Protein AF-A0A920BD88-F1 (afdb_monomer_lite)

Sequence (148 aa):
MAVIWGLIVILSTGLMGIGRAVSASHWLTDSLGMILPTWAVLHLLFFHLLKVPLQLECFMKKLRGPLPRFWELKFCGLCLPILLGSMFIILGFRSLRFQETPWLLSLTLIGVLMVSFFWPRMKSFYLQVFQQIQGHPVQDEGETKADG

Foldseek 3Di:
DVVVVVVVVVVVLVVVLVVCVVVVNDPNVVSVVVPVVVVVVVVCCDCPQVVVVLLVVCVVVPQPDDDPPCLVVVLVVLVVLLVVLVVLLVQLVVCVVVVPDPVSVVSNVVSCVSNVVSVVVSVVSSVVRVCSSVVDDPDPPDDDDDDD

Radius of gyration: 21.7 Å; chains: 1; bounding box: 64×40×50 Å

Secondary structure (DSSP, 8-state):
-HHHHHHHHHHHHHHHHHHHHHTTSS-HHHHHHTHHHHHHHHHIIIIIIS-HHHHHHHHHTT-SSPPPTTHHHHHHHHHHHHHHHHHHHHHHHHHHHH-S-GGGHHHHHHHHHHHHHHHHHHHHHHHHHHHHHHT-------------

pLDDT: mean 71.96, std 12.1, range [39.56, 88.06]

Structure (mmCIF, N/CA/C/O backbone):
data_AF-A0A920BD88-F1
#
_entry.id   AF-A0A920BD88-F1
#
loop_
_atom_site.group_PDB
_atom_site.id
_atom_site.type_symbol
_atom_site.label_atom_id
_atom_site.label_alt_id
_atom_site.label_comp_id
_atom_site.label_asym_id
_atom_site.label_entity_id
_atom_site.label_seq_id
_atom_site.pdbx_PDB_ins_code
_atom_si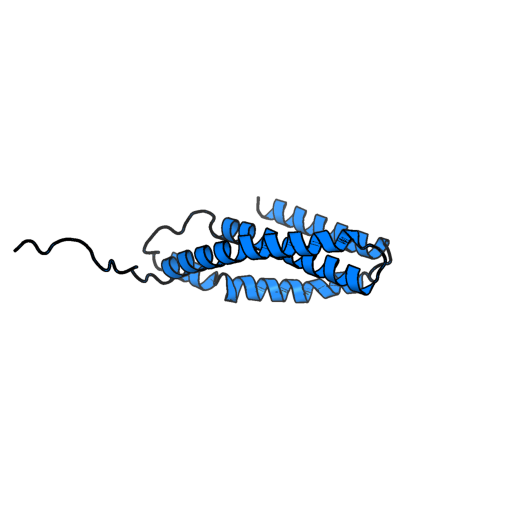te.Cartn_x
_atom_site.Cartn_y
_atom_site.Cartn_z
_atom_site.occupancy
_atom_site.B_iso_or_equiv
_atom_site.auth_seq_id
_atom_site.auth_comp_id
_atom_site.auth_asym_id
_atom_site.auth_atom_id
_atom_site.pdbx_PDB_model_num
ATOM 1 N N . MET A 1 1 ? 6.491 13.354 17.411 1.00 59.69 1 MET A N 1
ATOM 2 C CA . MET A 1 1 ? 6.504 11.984 16.845 1.00 59.69 1 MET A CA 1
ATOM 3 C C . MET A 1 1 ? 6.046 11.937 15.391 1.00 59.69 1 MET A C 1
ATOM 5 O O . MET A 1 1 ? 6.844 11.519 14.568 1.00 59.69 1 MET A O 1
ATOM 9 N N . ALA A 1 2 ? 4.843 12.408 15.037 1.00 68.62 2 ALA A N 1
ATOM 10 C CA . ALA A 1 2 ? 4.362 12.371 13.644 1.00 68.62 2 ALA A CA 1
ATOM 11 C C . ALA A 1 2 ? 5.279 13.104 12.640 1.00 68.62 2 ALA A C 1
ATOM 13 O O . ALA A 1 2 ? 5.547 12.586 11.565 1.00 68.62 2 ALA A O 1
ATOM 14 N N . VAL A 1 3 ? 5.832 14.260 13.026 1.00 78.44 3 VAL A N 1
ATOM 15 C CA . VAL A 1 3 ? 6.757 15.046 12.183 1.00 78.44 3 VAL A CA 1
ATOM 16 C C . VAL A 1 3 ? 8.050 14.285 11.865 1.00 78.44 3 VAL A C 1
ATOM 18 O O . VAL A 1 3 ? 8.525 14.321 10.737 1.00 78.44 3 VAL A O 1
ATOM 21 N N . ILE A 1 4 ? 8.591 13.549 12.842 1.00 84.31 4 ILE A N 1
ATOM 22 C CA . ILE A 1 4 ? 9.819 12.754 12.674 1.00 84.31 4 ILE A CA 1
ATOM 23 C C . ILE A 1 4 ? 9.562 11.602 11.697 1.00 84.31 4 ILE A C 1
ATOM 25 O O . ILE A 1 4 ? 10.337 11.394 10.770 1.00 84.31 4 ILE A O 1
ATOM 29 N N . TRP A 1 5 ? 8.437 10.901 11.855 1.00 75.06 5 TRP A N 1
ATOM 30 C CA . TRP A 1 5 ? 8.023 9.858 10.914 1.00 75.06 5 TRP A CA 1
ATOM 31 C C . TRP A 1 5 ? 7.764 10.409 9.510 1.00 75.06 5 TRP A C 1
ATOM 33 O O . TRP A 1 5 ? 8.193 9.800 8.534 1.00 75.06 5 TRP A O 1
ATOM 43 N N . GLY A 1 6 ? 7.143 11.587 9.401 1.00 78.19 6 GLY A N 1
ATOM 44 C CA . GLY A 1 6 ? 6.957 12.277 8.125 1.00 78.19 6 GLY A CA 1
ATOM 45 C C . GLY A 1 6 ? 8.284 12.587 7.431 1.00 78.19 6 GLY A C 1
ATOM 46 O O . GLY A 1 6 ? 8.443 12.286 6.251 1.00 78.19 6 GLY A O 1
ATOM 47 N N . LEU A 1 7 ? 9.268 13.102 8.174 1.00 83.88 7 LEU A N 1
ATOM 48 C CA . LEU A 1 7 ? 10.610 13.366 7.648 1.00 83.88 7 LEU A CA 1
ATOM 49 C C . LEU A 1 7 ? 11.300 12.095 7.145 1.00 83.88 7 LEU A C 1
ATOM 51 O O . LEU A 1 7 ? 11.856 12.106 6.050 1.00 83.88 7 LEU A O 1
ATOM 55 N N . ILE A 1 8 ? 11.224 10.994 7.897 1.00 85.19 8 ILE A N 1
ATOM 56 C CA . ILE A 1 8 ? 11.801 9.701 7.494 1.00 85.19 8 ILE A CA 1
ATOM 57 C C . ILE A 1 8 ? 11.164 9.195 6.191 1.00 85.19 8 ILE A C 1
ATOM 59 O O . ILE A 1 8 ? 11.869 8.723 5.296 1.00 85.19 8 ILE A O 1
ATOM 63 N N . VAL A 1 9 ? 9.841 9.311 6.052 1.00 82.94 9 VAL A N 1
ATOM 64 C CA . VAL A 1 9 ? 9.122 8.882 4.841 1.00 82.94 9 VAL A CA 1
ATOM 65 C C . VAL A 1 9 ? 9.510 9.735 3.632 1.00 82.94 9 VAL A C 1
ATOM 67 O O . VAL A 1 9 ? 9.761 9.190 2.558 1.00 82.94 9 VAL A O 1
ATOM 70 N N . ILE A 1 10 ? 9.628 11.056 3.796 1.00 84.81 10 ILE A N 1
ATOM 71 C CA . ILE A 1 10 ? 10.057 11.957 2.715 1.00 84.81 10 ILE A CA 1
ATOM 72 C C . ILE A 1 10 ? 11.488 11.624 2.273 1.00 84.81 10 ILE A C 1
ATOM 74 O O . ILE A 1 10 ? 11.739 11.467 1.079 1.00 84.81 10 ILE A O 1
ATOM 78 N N . LEU A 1 11 ? 12.411 11.457 3.227 1.00 86.62 11 LEU A N 1
ATOM 79 C CA . LEU A 1 11 ? 13.811 11.113 2.953 1.00 86.62 11 LEU A CA 1
ATOM 80 C C . LEU A 1 11 ? 13.948 9.766 2.239 1.00 86.62 11 LEU A C 1
ATOM 82 O O . LEU A 1 11 ? 14.630 9.677 1.220 1.00 86.62 11 LEU A O 1
ATOM 86 N N . SER A 1 12 ? 13.281 8.726 2.741 1.00 81.25 12 SER A N 1
ATOM 87 C CA . SER A 1 12 ? 13.326 7.388 2.135 1.00 81.25 12 SER A CA 1
ATOM 88 C C . SER A 1 12 ? 12.724 7.365 0.727 1.00 81.25 12 SER A C 1
ATOM 90 O O . SER A 1 12 ? 13.322 6.791 -0.183 1.00 81.25 12 SER A O 1
ATOM 92 N N . THR A 1 13 ? 11.599 8.052 0.513 1.00 82.25 13 THR A N 1
ATOM 93 C CA . THR A 1 13 ? 10.961 8.160 -0.810 1.00 82.25 13 THR A CA 1
ATOM 94 C C . THR A 1 13 ? 11.848 8.928 -1.791 1.00 82.25 13 THR A C 1
ATOM 96 O O . THR A 1 13 ? 12.034 8.492 -2.928 1.00 82.25 13 THR A O 1
ATOM 99 N N . GLY A 1 14 ? 12.452 10.036 -1.346 1.00 82.12 14 GLY A N 1
ATOM 100 C CA . GLY A 1 14 ? 13.391 10.820 -2.148 1.00 82.12 14 GLY A CA 1
ATOM 101 C C . GLY A 1 14 ? 14.619 10.009 -2.562 1.00 82.12 14 GLY A C 1
ATOM 102 O O . GLY A 1 14 ? 14.952 9.965 -3.743 1.00 82.12 14 GLY A O 1
ATOM 103 N N . LEU A 1 15 ? 15.244 9.294 -1.620 1.00 84.62 15 LEU A N 1
ATOM 104 C CA . LEU A 1 15 ? 16.385 8.415 -1.899 1.00 84.62 15 LEU A CA 1
ATOM 105 C C . LEU A 1 15 ? 16.032 7.304 -2.896 1.00 84.62 15 LEU A C 1
ATOM 107 O O . LEU A 1 15 ? 16.822 7.012 -3.791 1.00 84.62 15 LEU A O 1
ATOM 111 N N . MET A 1 16 ? 14.841 6.713 -2.785 1.00 81.62 16 MET A N 1
ATOM 112 C CA . MET A 1 16 ? 14.380 5.667 -3.701 1.00 81.62 16 MET A CA 1
ATOM 113 C C . MET A 1 16 ? 14.125 6.206 -5.120 1.00 81.62 16 MET A C 1
ATOM 115 O O . MET A 1 16 ? 14.501 5.555 -6.097 1.00 81.62 16 MET A O 1
ATOM 119 N N . GLY A 1 17 ? 13.554 7.410 -5.243 1.00 77.50 17 GLY A N 1
ATOM 120 C CA . GLY A 1 17 ? 13.386 8.106 -6.525 1.00 77.50 17 GLY A CA 1
ATOM 121 C C . GLY A 1 17 ? 14.722 8.488 -7.171 1.00 77.50 17 GLY A C 1
ATOM 122 O O . GLY A 1 17 ? 14.928 8.242 -8.359 1.00 77.50 17 GLY A O 1
ATOM 123 N N . ILE A 1 18 ? 15.669 9.003 -6.381 1.00 81.62 18 ILE A N 1
ATOM 124 C CA . ILE A 1 18 ? 17.032 9.306 -6.844 1.00 81.62 18 ILE A CA 1
ATOM 125 C C . ILE A 1 18 ? 17.738 8.024 -7.294 1.00 81.62 18 ILE A C 1
ATOM 127 O O . ILE A 1 18 ? 18.312 8.001 -8.378 1.00 81.62 18 ILE A O 1
ATOM 131 N N . GLY A 1 19 ? 17.650 6.938 -6.521 1.00 79.12 19 GLY A N 1
ATOM 132 C CA . GLY A 1 19 ? 18.234 5.647 -6.892 1.00 79.12 19 GLY A CA 1
ATOM 133 C C . GLY A 1 19 ? 17.708 5.138 -8.236 1.00 79.12 19 GLY A C 1
ATOM 134 O O . GLY A 1 19 ? 18.487 4.714 -9.085 1.00 79.12 19 GLY A O 1
ATOM 135 N N . ARG A 1 20 ? 16.399 5.268 -8.479 1.00 75.31 20 ARG A N 1
ATOM 136 C CA . ARG A 1 20 ? 15.756 4.916 -9.758 1.00 75.31 20 ARG A CA 1
ATOM 137 C C . ARG A 1 20 ? 16.245 5.767 -10.937 1.00 75.31 20 ARG A C 1
ATOM 139 O O . ARG A 1 20 ? 16.425 5.218 -12.025 1.00 75.31 20 ARG A O 1
ATOM 146 N N . ALA A 1 21 ? 16.486 7.059 -10.717 1.00 79.25 21 ALA A N 1
ATOM 147 C CA . ALA A 1 21 ? 17.029 7.966 -11.728 1.00 79.25 21 ALA A CA 1
ATOM 148 C C . ALA A 1 21 ? 18.516 7.692 -12.024 1.00 79.25 21 ALA A C 1
ATOM 150 O O . ALA A 1 21 ? 18.920 7.651 -13.183 1.00 79.25 21 ALA A O 1
ATOM 151 N N . VAL A 1 22 ? 19.323 7.434 -10.988 1.00 80.06 22 VAL A N 1
ATOM 152 C CA . VAL A 1 22 ? 20.759 7.121 -11.112 1.00 80.06 22 VAL A CA 1
ATOM 153 C C . VAL A 1 22 ? 20.988 5.784 -11.817 1.00 80.06 22 VAL A C 1
ATOM 155 O O . VAL A 1 22 ? 21.919 5.662 -12.606 1.00 80.06 22 VAL A O 1
ATOM 158 N N . SER A 1 23 ? 20.114 4.793 -11.618 1.00 78.00 23 SER A N 1
ATOM 159 C CA . SER A 1 23 ? 20.162 3.520 -12.355 1.00 78.00 23 SER A CA 1
ATOM 160 C C . SER A 1 23 ? 19.747 3.634 -13.834 1.00 78.00 23 SER A C 1
ATOM 162 O O . SER A 1 23 ? 19.509 2.603 -14.463 1.00 78.00 23 SER A O 1
ATOM 164 N N . ALA A 1 24 ? 19.586 4.855 -14.371 1.00 69.62 24 ALA A N 1
ATOM 165 C CA . ALA A 1 24 ? 19.138 5.170 -15.737 1.00 69.62 24 ALA A CA 1
ATOM 166 C C . ALA A 1 24 ? 17.847 4.450 -16.167 1.00 69.62 24 ALA A C 1
ATOM 168 O O . ALA A 1 24 ? 17.527 4.353 -17.348 1.00 69.62 24 ALA A O 1
ATOM 169 N N . SER A 1 25 ? 17.103 3.913 -15.199 1.00 67.00 25 SER A N 1
ATOM 170 C CA . SER A 1 25 ? 15.967 3.046 -15.467 1.00 67.00 25 SER A CA 1
ATOM 171 C C . SER A 1 25 ? 14.720 3.869 -15.751 1.00 67.00 25 SER A C 1
ATOM 173 O O . SER A 1 25 ? 13.880 3.422 -16.523 1.00 67.00 25 SER A O 1
ATOM 175 N N . HIS A 1 26 ? 14.567 5.024 -15.097 1.00 70.44 26 HIS A N 1
ATOM 176 C CA . HIS A 1 26 ? 13.419 5.932 -15.207 1.00 70.44 26 HIS A CA 1
ATOM 177 C C . HIS A 1 26 ? 13.909 7.382 -15.163 1.00 70.44 26 HIS A C 1
ATOM 179 O O . HIS A 1 26 ? 14.926 7.679 -14.533 1.00 70.44 26 HIS A O 1
ATOM 185 N N . TRP A 1 27 ? 13.176 8.295 -15.797 1.00 79.06 27 TRP A N 1
ATOM 186 C CA . TRP A 1 27 ? 13.496 9.718 -15.736 1.00 79.06 27 TRP A CA 1
ATOM 187 C C . TRP A 1 27 ? 13.060 10.280 -14.379 1.00 79.06 27 TRP A C 1
ATOM 189 O O . TRP A 1 27 ? 12.119 9.787 -13.753 1.00 79.06 27 TRP A O 1
ATOM 199 N N . LEU A 1 28 ? 13.713 11.347 -13.910 1.00 72.94 28 LEU A N 1
ATOM 200 C CA . LEU A 1 28 ? 13.314 12.017 -12.662 1.00 72.94 28 LEU A CA 1
ATOM 201 C C . LEU A 1 28 ? 11.835 12.453 -12.711 1.00 72.94 28 LEU A C 1
ATOM 203 O O . LEU A 1 28 ? 11.114 12.382 -11.715 1.00 72.94 28 LEU A O 1
ATOM 207 N N . THR A 1 29 ? 11.375 12.839 -13.902 1.00 78.50 29 THR A N 1
ATOM 208 C CA . THR A 1 29 ? 9.988 13.205 -14.200 1.00 78.50 29 THR A CA 1
ATOM 209 C C . THR A 1 29 ? 9.004 12.061 -13.987 1.00 78.50 29 THR A C 1
ATOM 211 O O . THR A 1 29 ? 7.889 12.330 -13.556 1.00 78.50 29 THR A O 1
ATOM 214 N N . ASP A 1 30 ? 9.398 10.801 -14.197 1.00 73.75 30 ASP A N 1
ATOM 215 C CA . ASP A 1 30 ? 8.529 9.646 -13.930 1.00 73.75 30 ASP A CA 1
ATOM 216 C C . ASP A 1 30 ? 8.287 9.487 -12.426 1.00 73.75 30 ASP A C 1
ATOM 218 O O . ASP A 1 30 ? 7.184 9.170 -11.989 1.00 73.75 30 ASP A O 1
ATOM 222 N N . SER A 1 31 ? 9.306 9.771 -11.611 1.00 74.94 31 SER A N 1
ATOM 223 C CA . SER A 1 31 ? 9.200 9.696 -10.148 1.00 74.94 31 SER A CA 1
ATOM 224 C C . SER A 1 31 ? 8.355 10.841 -9.579 1.00 74.94 31 SER A C 1
ATOM 226 O O . SER A 1 31 ? 7.521 10.615 -8.705 1.00 74.94 31 SER A O 1
ATOM 228 N N . LEU A 1 32 ? 8.510 12.057 -10.114 1.00 78.06 32 LEU A N 1
ATOM 229 C CA . LEU A 1 32 ? 7.640 13.201 -9.802 1.00 78.06 32 LEU A CA 1
ATOM 230 C C . LEU A 1 32 ? 6.200 12.982 -10.285 1.00 78.06 32 LEU A C 1
ATOM 232 O O . LEU A 1 32 ? 5.251 13.308 -9.573 1.00 78.06 32 LEU A O 1
ATOM 236 N N . GLY A 1 33 ? 6.031 12.379 -11.461 1.00 79.00 33 GLY A N 1
ATOM 237 C CA . GLY A 1 33 ? 4.730 12.058 -12.042 1.00 79.00 33 GLY A CA 1
ATOM 238 C C . GLY A 1 33 ? 3.902 11.109 -11.177 1.00 79.00 33 GLY A C 1
ATOM 239 O O . GLY A 1 33 ? 2.679 11.194 -11.188 1.00 79.00 33 GLY A O 1
ATOM 240 N N . MET A 1 34 ? 4.546 10.270 -10.358 1.00 78.88 34 MET A N 1
ATOM 241 C CA . MET A 1 34 ? 3.875 9.350 -9.433 1.00 78.88 34 MET A CA 1
ATOM 242 C C . MET A 1 34 ? 3.308 10.023 -8.173 1.00 78.88 34 MET A C 1
ATOM 244 O O . MET A 1 34 ? 2.520 9.393 -7.464 1.00 78.88 34 MET A O 1
ATOM 248 N N . ILE A 1 35 ? 3.618 11.298 -7.908 1.00 80.25 35 ILE A N 1
ATOM 249 C CA . ILE A 1 35 ? 3.083 12.032 -6.748 1.00 80.25 35 ILE A CA 1
ATOM 250 C C . ILE A 1 35 ? 1.562 12.188 -6.853 1.00 80.25 35 ILE A C 1
ATOM 252 O O . ILE A 1 35 ? 0.849 11.871 -5.902 1.00 80.25 35 ILE A O 1
ATOM 256 N N . LEU A 1 36 ? 1.051 12.625 -8.009 1.00 76.00 36 LEU A N 1
ATOM 257 C CA . LEU A 1 36 ? -0.386 12.832 -8.229 1.00 76.00 36 LEU A CA 1
ATOM 258 C C . LEU A 1 36 ? -1.204 11.525 -8.147 1.00 76.00 36 LEU A C 1
ATOM 260 O O . LEU A 1 36 ? -2.189 11.505 -7.408 1.00 76.00 36 LEU A O 1
ATOM 264 N N . PRO A 1 37 ? -0.811 10.418 -8.809 1.00 75.19 37 PRO A N 1
ATOM 265 C CA . PRO A 1 37 ? -1.447 9.115 -8.631 1.00 75.19 37 PRO A CA 1
ATOM 266 C C . PRO A 1 37 ? -1.415 8.642 -7.179 1.00 75.19 37 PRO A C 1
ATOM 268 O O . PRO A 1 37 ? -2.426 8.173 -6.664 1.00 75.19 37 PRO A O 1
ATOM 271 N N . THR A 1 38 ? -0.277 8.797 -6.495 1.00 78.56 38 THR A N 1
ATOM 272 C CA . THR A 1 38 ? -0.142 8.393 -5.089 1.00 78.56 38 THR A CA 1
ATOM 273 C C . THR A 1 38 ? -1.081 9.199 -4.200 1.00 78.56 38 THR A C 1
ATOM 275 O O . THR A 1 38 ? -1.768 8.629 -3.356 1.00 78.56 38 THR A O 1
ATOM 278 N N . TRP A 1 39 ? -1.172 10.511 -4.424 1.00 80.75 39 TRP A N 1
ATOM 279 C CA . TRP A 1 39 ? -2.105 11.389 -3.726 1.00 80.75 39 TRP A CA 1
ATOM 280 C C . TRP A 1 39 ? -3.567 11.014 -3.998 1.00 80.75 39 TRP A C 1
ATOM 282 O O . TRP A 1 39 ? -4.354 10.921 -3.058 1.00 80.75 39 TRP A O 1
ATOM 292 N N . ALA A 1 40 ? -3.925 10.712 -5.250 1.00 76.69 40 ALA A N 1
ATOM 293 C CA . ALA A 1 40 ? -5.265 10.259 -5.619 1.00 76.69 40 ALA A CA 1
ATOM 294 C C . ALA A 1 40 ? -5.637 8.929 -4.940 1.00 76.69 40 ALA A C 1
ATOM 296 O O . ALA A 1 40 ? -6.738 8.790 -4.404 1.00 76.69 40 ALA A O 1
ATOM 297 N N . VAL A 1 41 ? -4.705 7.970 -4.892 1.00 76.69 41 VAL A N 1
ATOM 298 C CA . VAL A 1 41 ? -4.877 6.706 -4.160 1.00 76.69 41 VAL A CA 1
ATOM 299 C C . VAL A 1 41 ? -5.037 6.966 -2.666 1.00 76.69 41 VAL A C 1
ATOM 301 O O . VAL A 1 41 ? -5.929 6.387 -2.050 1.00 76.69 41 VAL A O 1
ATOM 304 N N . LEU A 1 42 ? -4.236 7.863 -2.084 1.00 77.19 42 LEU A N 1
ATOM 305 C CA . LEU A 1 42 ? -4.371 8.249 -0.681 1.00 77.19 42 LEU A CA 1
ATOM 306 C C . LEU A 1 42 ? -5.755 8.842 -0.401 1.00 77.19 42 LEU A C 1
ATOM 308 O O . LEU A 1 42 ? -6.381 8.482 0.591 1.00 77.19 42 LEU A O 1
ATOM 312 N N . HIS A 1 43 ? -6.253 9.705 -1.289 1.00 77.50 43 HIS A N 1
ATOM 313 C CA . HIS A 1 43 ? -7.587 10.291 -1.185 1.00 77.50 43 HIS A CA 1
ATOM 314 C C . HIS A 1 43 ? -8.683 9.231 -1.234 1.00 77.50 43 HIS A C 1
ATOM 316 O O . HIS A 1 43 ? -9.585 9.235 -0.396 1.00 77.50 43 HIS A O 1
ATOM 322 N N . LEU A 1 44 ? -8.593 8.296 -2.179 1.00 75.38 44 LEU A N 1
ATOM 323 C CA . LEU A 1 44 ? -9.531 7.184 -2.288 1.00 75.38 44 LEU A CA 1
ATOM 324 C C . LEU A 1 44 ? -9.487 6.323 -1.018 1.00 75.38 44 LEU A C 1
ATOM 326 O O . LEU A 1 44 ? -10.523 5.951 -0.466 1.00 75.38 44 LEU A O 1
ATOM 330 N N . LEU A 1 45 ? -8.292 6.075 -0.489 1.00 73.31 45 LEU A N 1
ATOM 331 C CA . LEU A 1 45 ? -8.107 5.289 0.721 1.00 73.31 45 LEU A CA 1
ATOM 332 C C . LEU A 1 45 ? -8.680 5.995 1.956 1.00 73.31 45 LEU A C 1
ATOM 334 O O . LEU A 1 45 ? -9.408 5.386 2.733 1.00 73.31 45 LEU A O 1
ATOM 338 N N . PHE A 1 46 ? -8.432 7.293 2.098 1.00 73.81 46 PHE A N 1
ATOM 339 C CA . PHE A 1 46 ? -8.860 8.086 3.246 1.00 73.81 46 PHE A CA 1
ATOM 340 C C . PHE A 1 46 ? -10.375 8.340 3.261 1.00 73.81 46 PHE A C 1
ATOM 342 O O . PHE A 1 46 ? -11.036 8.152 4.285 1.00 73.81 46 PHE A O 1
ATOM 349 N N . PHE A 1 47 ? -10.950 8.730 2.120 1.00 70.75 47 PHE A N 1
ATOM 350 C CA . PHE A 1 47 ? -12.362 9.110 2.033 1.00 70.75 47 PHE A CA 1
ATOM 351 C C . PHE A 1 47 ? -13.289 7.933 1.736 1.00 70.75 47 PHE A C 1
ATOM 353 O O . PHE A 1 47 ? -14.374 7.863 2.306 1.00 70.75 47 PHE A O 1
ATOM 360 N N . HIS A 1 48 ? -12.887 7.014 0.856 1.00 72.25 48 HIS A N 1
ATOM 361 C CA . HIS A 1 48 ? -13.764 5.941 0.380 1.00 72.25 48 HIS A CA 1
ATOM 362 C C . HIS A 1 48 ? -13.566 4.623 1.132 1.00 72.25 48 HIS A C 1
ATOM 364 O O . HIS A 1 48 ? -14.555 3.986 1.499 1.00 72.25 48 HIS A O 1
ATOM 370 N N . LEU A 1 49 ? -12.317 4.215 1.385 1.00 65.12 49 LEU A N 1
ATOM 371 C CA . LEU A 1 49 ? -12.031 2.938 2.053 1.00 65.12 49 LEU A CA 1
ATOM 372 C C . LEU A 1 49 ? -12.145 3.052 3.575 1.00 65.12 49 LEU A C 1
ATOM 374 O O . LEU A 1 49 ? -12.944 2.337 4.179 1.00 65.12 49 LEU A O 1
ATOM 378 N N . LEU A 1 50 ? -11.374 3.954 4.188 1.00 64.69 50 LEU A N 1
ATOM 379 C CA . LEU A 1 50 ? -11.359 4.143 5.641 1.00 64.69 50 LEU A CA 1
ATOM 380 C C . LEU A 1 50 ? -12.549 4.974 6.135 1.00 64.69 50 LEU A C 1
ATOM 382 O O . LEU A 1 50 ? -12.950 4.814 7.283 1.00 64.69 50 LEU A O 1
ATOM 386 N N . LYS A 1 51 ? -13.131 5.832 5.281 1.00 68.38 51 LYS A N 1
ATOM 387 C CA . LYS A 1 51 ? -14.234 6.746 5.640 1.00 68.38 51 LYS A CA 1
ATOM 388 C C . LYS A 1 51 ? -13.932 7.550 6.914 1.00 68.38 51 LYS A C 1
ATOM 390 O O . LYS A 1 51 ? -14.815 7.782 7.738 1.00 68.38 51 LYS A O 1
ATOM 395 N N . VAL A 1 52 ? -12.690 8.015 7.047 1.00 68.19 52 VAL A N 1
ATOM 396 C CA . VAL A 1 52 ? -12.191 8.771 8.209 1.00 68.19 52 VAL A CA 1
ATOM 397 C C . VAL A 1 52 ? -13.077 9.960 8.621 1.00 68.19 52 VAL A C 1
ATOM 399 O O . VAL A 1 52 ? -13.333 10.101 9.817 1.00 68.19 52 VAL A O 1
ATOM 402 N N . PRO A 1 53 ? -13.619 10.803 7.713 1.00 63.34 53 PRO A N 1
ATOM 403 C CA . PRO A 1 53 ? -14.498 11.901 8.138 1.00 63.34 53 PRO A CA 1
ATOM 404 C C . PRO A 1 53 ? -15.790 11.412 8.811 1.00 63.34 53 PRO A C 1
ATOM 406 O O . PRO A 1 53 ? -16.265 12.032 9.757 1.00 63.34 53 PRO A O 1
ATOM 409 N N . LEU A 1 54 ? -16.319 10.265 8.377 1.00 63.09 54 LEU A N 1
ATOM 410 C CA . LEU A 1 54 ? -17.524 9.651 8.938 1.00 63.09 54 LEU A CA 1
ATOM 411 C C . LEU A 1 54 ? -17.232 9.044 10.322 1.00 63.09 54 LEU A C 1
ATOM 413 O O . LEU A 1 54 ? -18.044 9.142 11.238 1.00 63.09 54 LEU A O 1
ATOM 417 N N . GLN A 1 55 ? -16.024 8.498 10.507 1.00 61.41 55 GLN A N 1
ATOM 418 C CA . GLN A 1 55 ? -15.524 8.049 11.810 1.00 61.41 55 GLN A CA 1
ATOM 419 C C . GLN A 1 55 ? -15.353 9.217 12.790 1.00 61.41 55 GLN A C 1
ATOM 421 O O . GLN A 1 55 ? -15.724 9.091 13.956 1.00 61.41 55 GLN A O 1
ATOM 426 N N . LEU A 1 56 ? -14.831 10.356 12.321 1.00 63.53 56 LEU A N 1
ATOM 427 C CA . LEU A 1 56 ? -14.647 11.561 13.131 1.00 63.53 56 LEU A CA 1
ATOM 428 C C . LEU A 1 56 ? -15.996 12.140 13.582 1.00 63.53 56 LEU A C 1
ATOM 430 O O . LEU A 1 56 ? -16.155 12.495 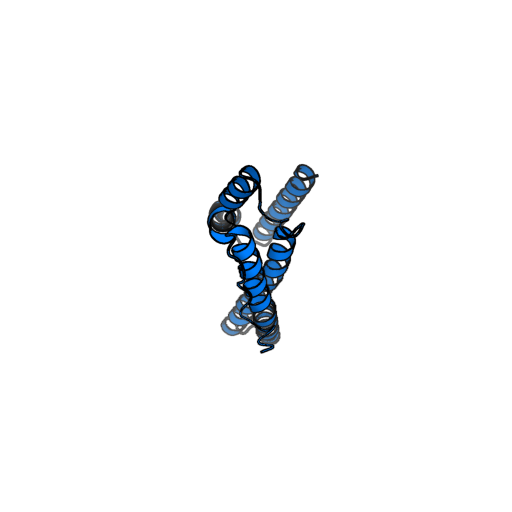14.749 1.00 63.53 56 LEU A O 1
ATOM 434 N N . GLU A 1 57 ? -16.987 12.166 12.688 1.00 63.06 57 GLU A N 1
ATOM 435 C CA . GLU A 1 57 ? -18.342 12.618 13.007 1.00 63.06 57 GLU A CA 1
ATOM 436 C C . GLU A 1 57 ? -19.041 11.682 14.013 1.00 63.06 57 GLU A C 1
ATOM 438 O O . GLU A 1 57 ? -19.633 12.153 14.986 1.00 63.06 57 GLU A O 1
ATOM 443 N N . CYS A 1 58 ? -18.909 10.359 13.852 1.00 60.19 58 CYS A N 1
ATOM 444 C CA . CYS A 1 58 ? -19.395 9.367 14.820 1.00 60.19 58 CYS A CA 1
ATOM 445 C C . CYS A 1 58 ? -18.681 9.455 16.180 1.00 60.19 58 CYS A C 1
ATOM 447 O O . CYS A 1 58 ? -19.315 9.269 17.220 1.00 60.19 58 CYS A O 1
ATOM 449 N N . PHE A 1 59 ? -17.379 9.756 16.196 1.00 59.84 59 PHE A N 1
ATOM 450 C CA . PHE A 1 59 ? -16.620 9.969 17.428 1.00 59.84 59 PHE A CA 1
ATOM 451 C C . PHE A 1 59 ? -17.095 11.234 18.157 1.00 59.84 59 PHE A C 1
ATOM 453 O O . PHE A 1 59 ? -17.329 11.197 19.366 1.00 59.84 59 PHE A O 1
ATOM 460 N N . MET A 1 60 ? -17.325 12.326 17.420 1.00 57.94 60 MET A N 1
ATOM 461 C CA . MET A 1 60 ? -17.859 13.575 17.969 1.00 57.94 60 MET A CA 1
ATOM 462 C C . MET A 1 60 ? -19.307 13.449 18.464 1.00 57.94 60 MET A C 1
ATOM 4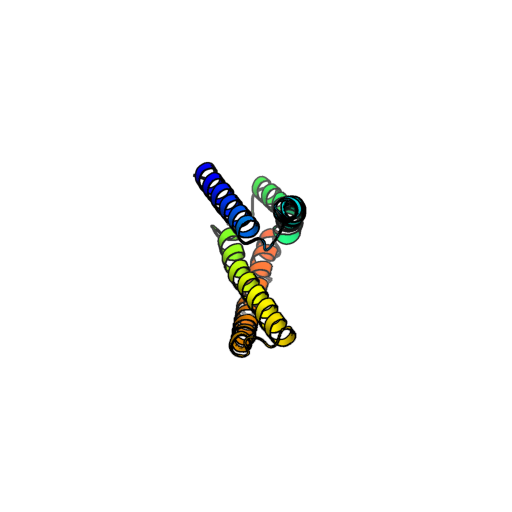64 O O . MET A 1 60 ? -19.655 14.057 19.474 1.00 57.94 60 MET A O 1
ATOM 468 N N . LYS A 1 61 ? -20.143 12.622 17.821 1.00 59.75 61 LYS A N 1
ATOM 469 C CA . LYS A 1 61 ? -21.550 12.383 18.210 1.00 59.75 61 LYS A CA 1
ATOM 470 C C . LYS A 1 61 ? -21.747 11.369 19.350 1.00 59.75 61 LYS A C 1
ATOM 472 O O . LYS A 1 61 ? -22.886 11.029 19.654 1.00 59.75 61 LYS A O 1
ATOM 477 N N . LYS A 1 62 ? -20.674 10.966 20.044 1.00 52.34 62 LYS A N 1
ATOM 478 C CA . LYS A 1 62 ? -20.656 9.969 21.134 1.00 52.34 62 LYS A CA 1
ATOM 479 C C . LYS A 1 62 ? -20.851 8.541 20.611 1.00 52.34 62 LYS A C 1
ATOM 481 O O . LYS A 1 62 ? -21.948 7.997 20.528 1.00 52.34 62 LYS A O 1
ATOM 486 N N . LEU A 1 63 ? -19.715 7.934 20.292 1.00 54.22 63 LEU A N 1
ATOM 487 C CA . LEU A 1 63 ? -19.534 6.534 19.929 1.00 54.22 63 LEU A CA 1
ATOM 488 C C . LEU A 1 63 ? -20.227 5.594 20.944 1.00 54.22 63 LEU A C 1
ATOM 490 O O . LEU A 1 63 ? -19.942 5.659 22.140 1.00 54.22 63 LEU A O 1
ATOM 494 N N . ARG A 1 64 ? -21.120 4.701 20.489 1.00 53.41 64 ARG A N 1
ATOM 495 C CA . ARG A 1 64 ? -21.861 3.768 21.371 1.00 53.41 64 ARG A CA 1
ATOM 496 C C . ARG A 1 64 ? -21.037 2.563 21.861 1.00 53.41 64 ARG A C 1
ATOM 498 O O . ARG A 1 64 ? -21.550 1.761 22.631 1.00 53.41 64 ARG A O 1
ATOM 505 N N . GLY A 1 65 ? -19.762 2.456 21.478 1.00 57.25 65 GLY A N 1
ATOM 506 C CA . GLY A 1 65 ? -18.829 1.439 21.975 1.00 57.25 65 GLY A CA 1
ATOM 507 C C . GLY A 1 65 ? -17.379 1.747 21.579 1.00 57.25 65 GLY A C 1
ATOM 508 O O . GLY A 1 65 ? -17.165 2.443 20.589 1.00 57.25 65 GLY A O 1
ATOM 509 N N . PRO A 1 66 ? -16.366 1.276 22.325 1.00 57.16 66 PRO A N 1
ATOM 510 C CA . PRO A 1 66 ? -14.966 1.591 22.044 1.00 57.16 66 PRO A CA 1
ATOM 511 C C . PRO A 1 66 ? -14.508 0.940 20.731 1.00 57.16 66 PRO A C 1
ATOM 513 O O . PRO A 1 66 ? -14.524 -0.285 20.616 1.00 57.16 66 PRO A O 1
ATOM 516 N N . LEU A 1 67 ? -14.071 1.735 19.743 1.00 60.84 67 LEU A N 1
ATOM 517 C CA . LEU A 1 67 ? -13.369 1.193 18.572 1.00 60.84 67 LEU A CA 1
ATOM 518 C C . LEU A 1 67 ? -12.099 0.449 19.036 1.00 60.84 67 LEU A C 1
ATOM 520 O O . LEU A 1 67 ? -11.417 0.919 19.954 1.00 60.84 67 LEU A O 1
ATOM 524 N N . PRO A 1 68 ? -11.734 -0.682 18.406 1.00 62.22 68 PRO A N 1
ATOM 525 C CA . PRO A 1 68 ? -10.502 -1.382 18.739 1.00 62.22 68 PRO A CA 1
ATOM 526 C C . PRO A 1 68 ? -9.291 -0.454 18.563 1.00 62.22 68 PRO A C 1
ATOM 528 O O . PRO A 1 68 ? -9.051 0.106 17.491 1.00 62.22 68 PRO A O 1
ATOM 531 N N . ARG A 1 69 ? -8.512 -0.285 19.638 1.00 62.97 69 ARG A N 1
ATOM 532 C CA . ARG A 1 69 ? -7.325 0.580 19.663 1.00 62.97 69 ARG A CA 1
ATOM 533 C C . ARG A 1 69 ? -6.345 0.146 18.558 1.00 62.97 69 ARG A C 1
ATOM 535 O O . ARG A 1 69 ? -6.019 -1.036 18.461 1.00 62.97 69 ARG A O 1
ATOM 542 N N . PHE A 1 70 ? -5.880 1.098 17.743 1.00 66.50 70 PHE A N 1
ATOM 543 C CA . PHE A 1 70 ? -4.971 0.874 16.600 1.00 66.50 70 PHE A CA 1
ATOM 544 C C . PHE A 1 70 ? -5.530 0.010 15.454 1.00 66.50 70 PHE A C 1
ATOM 546 O O . PHE A 1 70 ? -4.771 -0.653 14.743 1.00 66.50 70 PHE A O 1
ATOM 553 N N . TRP A 1 71 ? -6.848 0.011 15.238 1.00 70.81 71 TRP A N 1
ATOM 554 C CA . TRP A 1 71 ? -7.459 -0.717 14.122 1.00 70.81 71 TRP A CA 1
ATOM 555 C C . TRP A 1 71 ? -6.906 -0.321 12.743 1.00 70.81 71 TRP A C 1
ATOM 557 O O . TRP A 1 71 ? -6.622 -1.198 11.932 1.00 70.81 71 TRP A O 1
ATOM 567 N N . GLU A 1 72 ? -6.670 0.971 12.502 1.00 71.50 72 GLU A N 1
ATOM 568 C CA . GLU A 1 72 ? -6.092 1.482 11.249 1.00 71.50 72 GLU A CA 1
ATOM 569 C C . GLU A 1 72 ? -4.711 0.878 10.965 1.00 71.50 72 GLU A C 1
ATOM 571 O O . GLU A 1 72 ? -4.414 0.476 9.842 1.00 71.50 72 GLU A O 1
ATOM 576 N N . LEU A 1 73 ? -3.884 0.744 12.008 1.00 74.81 73 LEU A N 1
ATOM 577 C CA . LEU A 1 73 ? -2.553 0.152 11.907 1.00 74.81 73 LEU A CA 1
ATOM 578 C C . LEU A 1 73 ? -2.639 -1.350 11.618 1.00 74.81 73 LEU A C 1
ATOM 580 O O . LEU A 1 73 ? -1.880 -1.861 10.799 1.00 74.81 73 LEU A O 1
ATOM 584 N N . LYS A 1 74 ? -3.590 -2.054 12.245 1.00 76.31 74 LYS A N 1
ATOM 585 C CA . LYS A 1 74 ? -3.866 -3.466 11.945 1.00 76.31 74 LYS A CA 1
ATOM 586 C C . LYS A 1 74 ? -4.365 -3.653 10.511 1.00 76.31 74 LYS A C 1
ATOM 588 O O . LYS A 1 74 ? -3.922 -4.581 9.844 1.00 76.31 74 LYS A O 1
ATOM 593 N N . PHE A 1 75 ? -5.236 -2.772 10.020 1.00 75.56 75 PHE A N 1
ATOM 594 C CA . PHE A 1 75 ? -5.719 -2.807 8.639 1.00 75.56 75 PHE A CA 1
ATOM 595 C C . PHE A 1 75 ? -4.573 -2.556 7.654 1.00 75.56 75 PHE A C 1
ATOM 597 O O . PHE A 1 75 ? -4.368 -3.341 6.732 1.00 75.56 75 PHE A O 1
ATOM 604 N N . CYS A 1 76 ? -3.753 -1.534 7.907 1.00 75.31 76 CYS A N 1
ATOM 605 C CA . CYS A 1 76 ? -2.562 -1.243 7.111 1.00 75.31 76 CYS A CA 1
ATOM 606 C C . CYS A 1 76 ? -1.562 -2.417 7.126 1.00 75.31 76 CYS A C 1
ATOM 608 O O . CYS A 1 76 ? -1.042 -2.809 6.082 1.00 75.31 76 CYS A O 1
ATOM 610 N N . GLY A 1 77 ? -1.371 -3.051 8.287 1.00 79.44 77 GLY A N 1
ATOM 611 C CA . GLY A 1 77 ? -0.542 -4.246 8.447 1.00 79.44 77 GLY A CA 1
ATOM 612 C C . GLY A 1 77 ? -1.063 -5.480 7.704 1.00 79.44 77 GLY A C 1
ATOM 613 O O . GLY A 1 77 ? -0.259 -6.313 7.303 1.00 79.44 77 GLY A O 1
ATOM 614 N N . LEU A 1 78 ? -2.375 -5.596 7.474 1.00 80.25 78 LEU A N 1
ATOM 615 C CA . LEU A 1 78 ? -2.968 -6.650 6.638 1.00 80.25 78 LEU A CA 1
ATOM 616 C C . LEU A 1 78 ? -2.906 -6.308 5.141 1.00 80.25 78 LEU A C 1
ATOM 618 O O . LEU A 1 78 ? -2.749 -7.208 4.320 1.00 80.25 78 LEU A O 1
ATOM 622 N N . CYS A 1 79 ? -2.978 -5.026 4.778 1.00 76.50 79 CYS A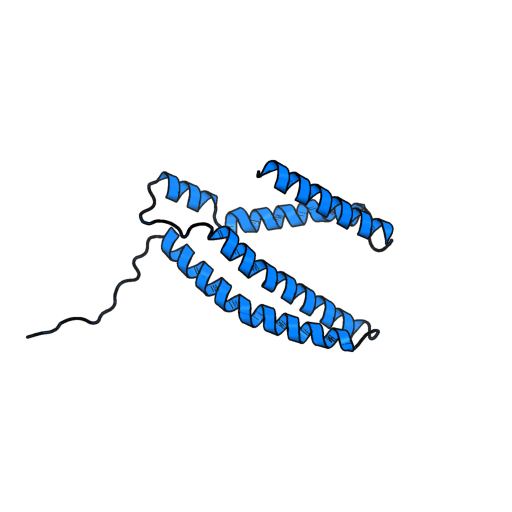 N 1
ATOM 623 C CA . CYS A 1 79 ? -2.871 -4.563 3.391 1.00 76.50 79 CYS A CA 1
ATOM 624 C C . CYS A 1 79 ? -1.439 -4.631 2.841 1.00 76.50 79 CYS A C 1
ATOM 626 O O . CYS A 1 79 ? -1.250 -4.960 1.672 1.00 76.50 79 CYS A O 1
ATOM 628 N N . LEU A 1 80 ? -0.425 -4.358 3.667 1.00 79.12 80 LEU A N 1
ATOM 629 C CA . LEU A 1 80 ? 0.992 -4.430 3.286 1.00 79.12 80 LEU A CA 1
ATOM 630 C C . LEU A 1 80 ? 1.402 -5.769 2.642 1.00 79.12 80 LEU A C 1
ATOM 632 O O . LEU A 1 80 ? 1.938 -5.745 1.534 1.00 79.12 80 LEU A O 1
ATOM 636 N N . PRO A 1 81 ? 1.144 -6.938 3.258 1.00 81.75 81 PRO A N 1
ATOM 637 C CA . PRO A 1 81 ? 1.477 -8.223 2.652 1.00 81.75 81 PRO A CA 1
ATOM 638 C C . PRO A 1 81 ? 0.642 -8.518 1.399 1.00 81.75 81 PRO A C 1
ATOM 640 O O . PRO A 1 81 ? 1.139 -9.178 0.493 1.00 81.75 81 PRO A O 1
ATOM 643 N N . ILE A 1 82 ? -0.587 -8.002 1.290 1.00 80.81 82 ILE A N 1
ATOM 644 C CA . ILE A 1 82 ? -1.396 -8.136 0.065 1.00 80.81 82 ILE A CA 1
ATOM 645 C C . ILE A 1 82 ? -0.752 -7.354 -1.089 1.00 80.81 82 ILE A C 1
ATOM 647 O O . ILE A 1 82 ? -0.626 -7.884 -2.191 1.00 80.81 82 ILE A O 1
ATOM 651 N N . LEU A 1 83 ? -0.301 -6.122 -0.834 1.00 79.94 83 LEU A N 1
ATOM 652 C CA . LEU A 1 83 ? 0.422 -5.302 -1.813 1.00 79.94 83 LEU A CA 1
ATOM 653 C C . LEU A 1 83 ? 1.779 -5.912 -2.185 1.00 79.94 83 LEU A C 1
ATOM 655 O O . LEU A 1 83 ? 2.173 -5.902 -3.348 1.00 79.94 83 LEU A O 1
ATOM 659 N N . LEU A 1 84 ? 2.490 -6.478 -1.211 1.00 82.25 84 LEU A N 1
ATOM 660 C CA . LEU A 1 84 ? 3.749 -7.170 -1.470 1.00 82.25 84 LEU A CA 1
ATOM 661 C C . LEU A 1 84 ? 3.525 -8.435 -2.315 1.00 82.25 84 LEU A C 1
ATOM 663 O O . LEU A 1 84 ? 4.237 -8.668 -3.290 1.00 82.25 84 LEU A O 1
ATOM 667 N N . GLY A 1 85 ? 2.493 -9.216 -1.989 1.00 82.00 85 GLY A N 1
ATOM 668 C CA . GLY A 1 85 ? 2.102 -10.397 -2.750 1.00 82.00 85 GLY A CA 1
ATOM 669 C C . GLY A 1 85 ? 1.681 -10.054 -4.180 1.00 82.00 85 GLY A C 1
ATOM 670 O O . GLY A 1 85 ? 2.103 -10.732 -5.114 1.00 82.00 85 GLY A O 1
ATOM 671 N N . SER A 1 86 ? 0.932 -8.965 -4.387 1.00 81.00 86 SER A N 1
ATOM 672 C CA . SER A 1 86 ? 0.569 -8.513 -5.735 1.00 81.00 86 SER A CA 1
ATOM 673 C C . SER A 1 86 ? 1.790 -8.071 -6.548 1.00 81.00 86 SER A C 1
ATOM 675 O O . SER A 1 86 ? 1.895 -8.431 -7.721 1.00 81.00 86 SER A O 1
ATOM 677 N N . MET A 1 87 ? 2.763 -7.388 -5.932 1.00 79.56 87 MET A N 1
ATOM 678 C CA . MET A 1 87 ? 4.041 -7.070 -6.581 1.00 79.56 87 MET A CA 1
ATOM 679 C C . MET A 1 87 ? 4.796 -8.335 -7.011 1.00 79.56 87 MET A C 1
ATOM 681 O O . MET A 1 87 ? 5.299 -8.381 -8.133 1.00 79.56 87 MET A O 1
ATOM 685 N N . PHE A 1 88 ? 4.848 -9.377 -6.173 1.00 82.38 88 PHE A N 1
ATOM 686 C CA . PHE A 1 88 ? 5.484 -10.652 -6.531 1.00 82.38 88 PHE A CA 1
ATOM 687 C C . PHE A 1 88 ? 4.779 -11.369 -7.683 1.00 82.38 88 PHE A C 1
ATOM 689 O O . PHE A 1 88 ? 5.450 -11.900 -8.569 1.00 82.38 88 PHE A O 1
ATOM 696 N N . ILE A 1 89 ? 3.445 -11.325 -7.727 1.00 83.62 89 ILE A N 1
ATOM 697 C CA . ILE A 1 89 ? 2.670 -11.852 -8.857 1.00 83.62 89 ILE A CA 1
ATOM 698 C C . ILE A 1 89 ? 3.045 -11.108 -10.143 1.00 83.62 89 ILE A C 1
ATOM 700 O O . ILE A 1 89 ? 3.378 -11.743 -11.142 1.00 83.62 89 ILE A O 1
ATOM 704 N N . ILE A 1 90 ? 3.056 -9.772 -10.118 1.00 81.62 90 ILE A N 1
ATOM 705 C CA . ILE A 1 90 ? 3.386 -8.949 -11.292 1.00 81.62 90 ILE A CA 1
ATOM 706 C C . ILE A 1 90 ? 4.820 -9.213 -11.765 1.00 81.62 90 ILE A C 1
ATOM 708 O O . ILE A 1 90 ? 5.051 -9.385 -12.961 1.00 81.62 90 ILE A O 1
ATOM 712 N N . LEU A 1 91 ? 5.785 -9.269 -10.843 1.00 78.75 91 LEU A N 1
ATOM 713 C CA . LEU A 1 91 ? 7.192 -9.518 -11.164 1.00 78.75 91 LEU A CA 1
ATOM 714 C C . LEU A 1 91 ? 7.416 -10.917 -11.743 1.00 78.75 91 LEU A C 1
ATOM 716 O O . LEU A 1 91 ? 8.141 -11.058 -12.728 1.00 78.75 91 LEU A O 1
ATOM 720 N N . GLY A 1 92 ? 6.773 -11.944 -11.189 1.00 79.44 92 GLY A N 1
ATOM 721 C CA . GLY A 1 92 ? 6.916 -13.297 -11.715 1.00 79.44 92 GLY A CA 1
ATOM 722 C C . GLY A 1 92 ? 6.196 -13.498 -13.060 1.00 79.44 92 GLY A C 1
ATOM 723 O O . GLY A 1 92 ? 6.760 -14.125 -13.955 1.00 79.44 92 GLY A O 1
ATOM 724 N N . PHE A 1 93 ? 5.032 -12.869 -13.288 1.00 79.75 93 PHE A N 1
ATOM 725 C CA . PHE A 1 93 ? 4.405 -12.829 -14.623 1.00 79.75 93 PHE A CA 1
ATOM 726 C C . PHE A 1 93 ? 5.244 -12.046 -15.639 1.00 79.75 93 PHE A C 1
ATOM 728 O O . PHE A 1 93 ? 5.334 -12.430 -16.805 1.00 79.75 93 PHE A O 1
ATOM 735 N N . ARG A 1 94 ? 5.897 -10.959 -15.213 1.00 75.62 94 ARG A N 1
ATOM 736 C CA . ARG A 1 94 ? 6.843 -10.222 -16.060 1.00 75.62 94 ARG A CA 1
ATOM 737 C C . ARG A 1 94 ? 8.043 -11.095 -16.442 1.00 75.62 94 ARG A C 1
ATOM 739 O O . ARG A 1 94 ? 8.494 -10.998 -17.581 1.00 75.62 94 ARG A O 1
ATOM 746 N N . SER A 1 95 ? 8.514 -11.963 -15.544 1.00 72.12 95 SER A N 1
ATOM 747 C CA . SER A 1 95 ? 9.605 -12.904 -15.836 1.00 72.12 95 SER A CA 1
ATOM 748 C C . SER A 1 95 ? 9.236 -13.915 -16.931 1.00 72.12 95 SER A C 1
ATOM 750 O O . SER A 1 95 ? 10.015 -14.118 -17.861 1.00 72.12 95 SER A O 1
ATOM 752 N N . LEU A 1 96 ? 8.008 -14.455 -16.914 1.00 70.38 96 LEU A N 1
ATOM 753 C CA . LEU A 1 96 ? 7.502 -15.327 -17.989 1.00 70.38 96 LEU A CA 1
ATOM 754 C C . LEU A 1 96 ? 7.577 -14.672 -19.372 1.00 70.38 96 LEU A C 1
ATOM 756 O O . LEU A 1 96 ? 7.833 -15.343 -20.368 1.00 70.38 96 LEU A O 1
ATOM 760 N N . ARG A 1 97 ? 7.346 -13.357 -19.430 1.00 67.62 97 ARG A N 1
ATOM 761 C CA . ARG A 1 97 ? 7.326 -12.600 -20.683 1.00 67.62 97 ARG A CA 1
ATOM 762 C C . ARG A 1 97 ? 8.722 -12.303 -21.235 1.00 67.62 97 ARG A C 1
ATOM 764 O O . ARG A 1 97 ? 8.850 -12.145 -22.442 1.00 67.62 97 ARG A O 1
ATOM 771 N N . PHE A 1 98 ? 9.728 -12.183 -20.367 1.00 67.62 98 PHE A N 1
ATOM 772 C CA . PHE A 1 98 ? 11.095 -11.804 -20.746 1.00 67.62 98 PHE A CA 1
ATOM 773 C C . PHE A 1 98 ? 12.075 -12.989 -20.810 1.00 67.62 98 PHE A C 1
ATOM 775 O O . PHE A 1 98 ? 13.195 -12.792 -21.248 1.00 67.62 98 PHE A O 1
ATOM 782 N N 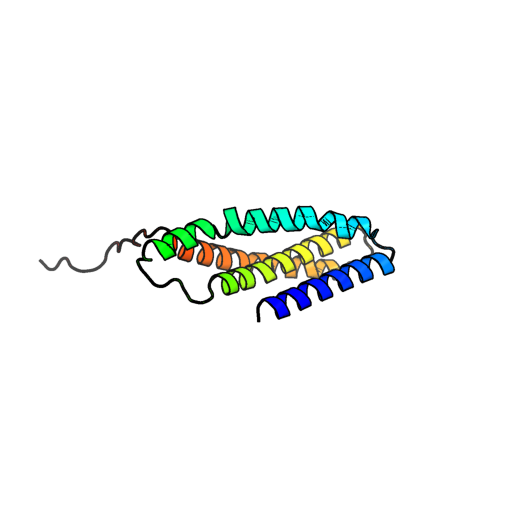. GLN A 1 99 ? 11.673 -14.214 -20.445 1.00 60.62 99 GLN A N 1
ATOM 783 C CA . GLN A 1 99 ? 12.456 -15.468 -20.550 1.00 60.62 99 GLN A CA 1
ATOM 784 C C . GLN A 1 99 ? 13.815 -15.519 -19.816 1.00 60.62 99 GLN A C 1
ATOM 786 O O . GLN A 1 99 ? 14.416 -16.588 -19.752 1.00 60.62 99 GLN A O 1
ATOM 791 N N . GLU A 1 100 ? 14.297 -14.435 -19.203 1.00 60.56 100 GLU A N 1
ATOM 792 C CA . GLU A 1 100 ? 15.673 -14.393 -18.685 1.00 60.56 100 GLU A CA 1
ATOM 793 C C . GLU A 1 100 ? 15.882 -15.135 -17.351 1.00 60.56 100 GLU A C 1
ATOM 795 O O . GLU A 1 100 ? 17.015 -15.460 -17.009 1.00 60.56 100 GLU A O 1
ATOM 800 N N . THR A 1 101 ? 14.829 -15.435 -16.573 1.00 68.25 101 THR A N 1
ATOM 801 C CA . THR A 1 101 ? 14.989 -16.028 -15.226 1.00 68.25 101 THR A CA 1
ATOM 802 C C . THR A 1 101 ? 13.788 -16.880 -14.762 1.00 68.25 101 THR A C 1
ATOM 804 O O . THR A 1 101 ? 12.910 -16.400 -14.037 1.00 68.25 101 THR A O 1
ATOM 807 N N . PRO A 1 102 ? 13.743 -18.188 -15.085 1.00 68.25 102 PRO A N 1
ATOM 808 C CA . PRO A 1 102 ? 12.603 -19.056 -14.758 1.00 68.25 102 PRO A CA 1
ATOM 809 C C . PRO A 1 102 ? 12.377 -19.251 -13.249 1.00 68.25 102 PRO A C 1
ATOM 811 O O . PRO A 1 102 ? 11.257 -19.525 -12.823 1.00 68.25 102 PRO A O 1
ATOM 814 N N . TRP A 1 103 ? 13.403 -19.055 -12.415 1.00 71.44 103 TRP A N 1
ATOM 815 C CA . TRP A 1 103 ? 13.270 -19.161 -10.958 1.00 71.44 103 TRP A CA 1
ATOM 816 C C . TRP A 1 103 ? 12.329 -18.093 -10.368 1.00 71.44 103 TRP A C 1
ATOM 818 O O . TRP A 1 103 ? 11.667 -18.359 -9.365 1.00 71.44 103 TRP A O 1
ATOM 828 N N . LEU A 1 104 ? 12.192 -16.924 -11.014 1.00 71.25 104 LEU A N 1
ATOM 829 C CA . LEU A 1 104 ? 11.268 -15.858 -10.595 1.00 71.25 104 LEU A CA 1
ATOM 830 C C . LEU A 1 104 ? 9.791 -16.262 -10.723 1.00 71.25 104 LEU A C 1
ATOM 832 O O . LEU A 1 104 ? 8.932 -15.613 -10.131 1.00 71.25 104 LEU A O 1
ATOM 836 N N . LEU A 1 105 ? 9.479 -17.358 -11.422 1.00 78.44 105 LEU A N 1
ATOM 837 C CA . LEU A 1 105 ? 8.138 -17.942 -11.428 1.00 78.44 105 LEU A CA 1
ATOM 838 C C . LEU A 1 105 ? 7.719 -18.434 -10.035 1.00 78.44 105 LEU A C 1
ATOM 840 O O . LEU A 1 105 ? 6.558 -18.339 -9.654 1.00 78.44 105 LEU A O 1
ATOM 844 N N . SER A 1 106 ? 8.660 -18.920 -9.223 1.00 81.31 106 SER A N 1
ATOM 845 C CA . SER A 1 106 ? 8.350 -19.351 -7.853 1.00 81.31 106 SER A CA 1
ATOM 846 C C . SER A 1 106 ? 7.781 -18.206 -6.999 1.00 81.31 106 SER A C 1
ATOM 848 O O . SER A 1 106 ? 6.918 -18.430 -6.147 1.00 81.31 106 SER A O 1
ATOM 850 N N . LEU A 1 107 ? 8.172 -16.960 -7.297 1.00 80.25 107 LEU A N 1
ATOM 851 C CA . LEU A 1 107 ? 7.658 -15.766 -6.629 1.00 80.25 107 LEU A CA 1
ATOM 852 C C . LEU A 1 107 ? 6.182 -15.510 -6.946 1.00 80.25 107 LEU A C 1
ATOM 854 O O . LEU A 1 107 ? 5.480 -15.004 -6.073 1.00 80.25 107 LEU A O 1
ATOM 858 N N . THR A 1 108 ? 5.663 -15.907 -8.120 1.00 81.94 108 THR A N 1
ATOM 859 C CA . THR A 1 108 ? 4.214 -15.796 -8.363 1.00 81.94 108 THR A CA 1
ATOM 860 C C . THR A 1 108 ? 3.432 -16.702 -7.432 1.00 81.94 108 THR A C 1
ATOM 862 O O . THR A 1 108 ? 2.419 -16.274 -6.892 1.00 81.94 108 THR A O 1
ATOM 865 N N . LEU A 1 109 ? 3.904 -17.933 -7.207 1.00 85.31 109 LEU A N 1
ATOM 866 C CA . LEU A 1 109 ? 3.231 -18.878 -6.316 1.00 85.31 109 LEU A CA 1
ATOM 867 C C . LEU A 1 109 ? 3.198 -18.330 -4.881 1.00 85.31 109 LEU A C 1
ATOM 869 O O . LEU A 1 109 ? 2.147 -18.313 -4.243 1.00 85.31 109 LEU A O 1
ATOM 873 N N . ILE A 1 110 ? 4.334 -17.807 -4.410 1.00 86.81 110 ILE A N 1
ATOM 874 C CA . ILE A 1 110 ? 4.459 -17.168 -3.092 1.00 86.81 110 ILE A CA 1
ATOM 875 C C . ILE A 1 110 ? 3.528 -15.951 -2.990 1.00 86.81 110 ILE A C 1
ATOM 877 O O . ILE A 1 110 ? 2.817 -15.797 -1.996 1.00 86.81 110 ILE A O 1
ATOM 881 N N . GLY A 1 111 ? 3.484 -15.114 -4.029 1.00 84.69 111 GLY A N 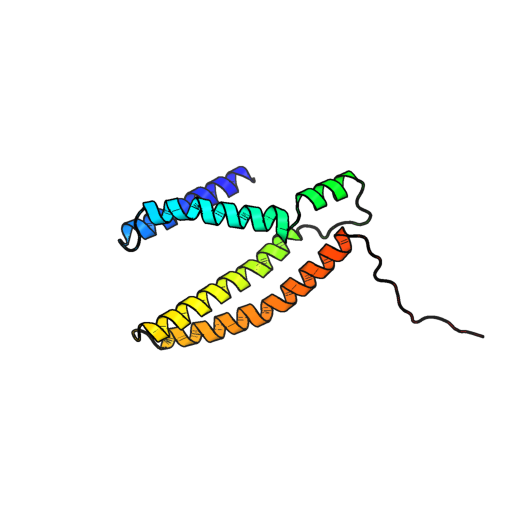1
ATOM 882 C CA . GLY A 1 111 ? 2.605 -13.950 -4.091 1.00 84.69 111 GLY A CA 1
ATOM 883 C C . GLY A 1 111 ? 1.122 -14.321 -4.047 1.00 84.69 111 GLY A C 1
ATOM 884 O O . GLY A 1 111 ? 0.370 -13.736 -3.268 1.00 84.69 111 GLY A O 1
ATOM 885 N N . VAL A 1 112 ? 0.701 -15.336 -4.812 1.00 86.94 112 VAL A N 1
ATOM 886 C CA . VAL A 1 112 ? -0.682 -15.848 -4.805 1.00 86.94 112 VAL A CA 1
ATOM 887 C C . VAL A 1 112 ? -1.053 -16.411 -3.437 1.00 86.94 112 VAL A C 1
ATOM 889 O O . VAL A 1 112 ? -2.145 -16.122 -2.945 1.00 86.94 112 VAL A O 1
ATOM 892 N N . LEU A 1 113 ? -0.159 -17.169 -2.797 1.00 88.06 113 LEU A N 1
ATOM 893 C CA . LEU A 1 113 ? -0.384 -17.704 -1.453 1.00 88.06 113 LEU A CA 1
ATOM 894 C C . LEU A 1 113 ? -0.527 -16.584 -0.416 1.00 88.06 113 LEU A C 1
ATOM 896 O O . LEU A 1 113 ? -1.470 -16.611 0.373 1.00 88.06 113 LEU A O 1
ATOM 900 N N . MET A 1 114 ? 0.341 -15.565 -0.452 1.00 85.62 114 MET A N 1
ATOM 901 C CA . MET A 1 114 ? 0.221 -14.393 0.424 1.00 85.62 114 MET A CA 1
ATOM 902 C C . MET A 1 114 ? -1.114 -13.677 0.222 1.00 85.62 114 MET A C 1
ATOM 904 O O . MET A 1 114 ? -1.843 -13.459 1.189 1.00 85.62 114 MET A O 1
ATOM 908 N N . VAL A 1 115 ? -1.476 -13.339 -1.017 1.00 85.88 115 VAL A N 1
ATOM 909 C CA . VAL A 1 115 ? -2.740 -12.640 -1.287 1.00 85.88 115 VAL A CA 1
ATOM 910 C C . VAL A 1 115 ? -3.925 -13.490 -0.829 1.00 85.88 115 VAL A C 1
ATOM 912 O O . VAL A 1 115 ? -4.768 -12.998 -0.086 1.00 85.88 115 VAL A O 1
ATOM 915 N N . SER A 1 116 ? -3.956 -14.776 -1.179 1.00 87.31 116 SER A N 1
ATOM 916 C CA . SER A 1 116 ? -5.060 -15.681 -0.829 1.00 87.31 116 SER A CA 1
ATOM 917 C C . SER A 1 116 ? -5.214 -15.876 0.681 1.00 87.31 116 SER A C 1
ATOM 919 O O . SER A 1 116 ? -6.331 -16.023 1.167 1.00 87.31 116 SER A O 1
ATOM 921 N N . PHE A 1 117 ? -4.115 -15.840 1.438 1.00 87.94 117 PHE A N 1
ATOM 922 C CA . PHE A 1 117 ? -4.141 -15.973 2.893 1.00 87.94 117 PHE A CA 1
ATOM 923 C C . PHE A 1 117 ? -4.579 -14.683 3.604 1.00 87.94 117 PHE A C 1
ATOM 925 O O . PHE A 1 117 ? -5.389 -14.719 4.534 1.00 87.94 117 PHE A O 1
ATOM 932 N N . PHE A 1 118 ? -4.061 -13.527 3.177 1.00 84.69 118 PHE A N 1
ATOM 933 C CA . PHE A 1 118 ? -4.315 -12.248 3.849 1.00 84.69 118 PHE A CA 1
ATOM 934 C C . PHE A 1 118 ? -5.628 -11.581 3.415 1.00 84.69 118 PHE A C 1
ATOM 936 O O . PHE A 1 118 ? -6.263 -10.904 4.225 1.00 84.69 118 PHE A O 1
ATOM 943 N N . TRP A 1 119 ? -6.086 -11.814 2.184 1.00 79.88 119 TRP A N 1
ATOM 944 C CA . TRP A 1 119 ? -7.325 -11.251 1.641 1.00 79.88 119 TRP A CA 1
ATOM 945 C C . TRP A 1 119 ? -8.597 -11.565 2.454 1.00 79.88 119 TRP A C 1
ATOM 947 O O . TRP A 1 119 ? -9.299 -10.622 2.837 1.00 79.88 119 TRP A O 1
ATOM 957 N N . PRO A 1 120 ? -8.922 -12.833 2.788 1.00 83.81 120 PRO A N 1
ATOM 958 C CA . PRO A 1 120 ? -10.113 -13.142 3.585 1.00 83.81 120 PRO A CA 1
ATOM 959 C C . PRO A 1 120 ? -10.016 -12.559 5.000 1.00 83.81 120 PRO A C 1
ATOM 961 O O . PRO A 1 120 ? -11.013 -12.092 5.553 1.00 83.81 120 PRO A O 1
ATOM 964 N N . ARG A 1 121 ? -8.801 -12.511 5.560 1.00 83.25 121 ARG A N 1
ATOM 965 C CA . ARG A 1 121 ? -8.518 -11.933 6.879 1.00 83.25 121 ARG A CA 1
ATOM 966 C C . ARG A 1 121 ? -8.768 -10.424 6.899 1.00 83.25 121 ARG A C 1
ATOM 968 O O . ARG A 1 121 ? -9.413 -9.926 7.818 1.00 83.25 121 ARG A O 1
ATOM 975 N N . MET A 1 122 ? -8.331 -9.714 5.857 1.00 82.19 122 MET A N 1
ATOM 976 C CA . MET A 1 122 ? -8.610 -8.290 5.659 1.00 82.19 122 MET A CA 1
ATOM 977 C C . MET A 1 122 ? -10.113 -8.037 5.489 1.00 82.19 122 MET A C 1
ATOM 979 O O . MET A 1 122 ? -10.655 -7.157 6.154 1.00 82.19 122 MET A O 1
ATOM 983 N N . LYS A 1 123 ? -10.804 -8.825 4.653 1.00 79.81 123 LYS A N 1
ATOM 984 C CA . LYS A 1 123 ? -12.249 -8.673 4.414 1.00 79.81 123 LYS A CA 1
ATOM 985 C C . LYS A 1 123 ? -13.062 -8.859 5.696 1.00 79.81 123 LYS A C 1
ATOM 987 O O . LYS A 1 123 ? -13.916 -8.030 5.998 1.00 79.81 123 LYS A O 1
ATOM 992 N N . SER A 1 124 ? -12.774 -9.908 6.469 1.00 82.56 124 SER A N 1
ATOM 993 C CA . SER A 1 124 ? -13.450 -10.166 7.746 1.00 82.56 124 SER A CA 1
ATOM 994 C C . SER A 1 124 ? -13.225 -9.030 8.747 1.00 82.56 124 SER A C 1
ATOM 996 O O . SER A 1 124 ? -14.162 -8.587 9.404 1.00 82.56 124 SER A O 1
ATOM 998 N N . PHE A 1 125 ? -11.993 -8.528 8.843 1.00 81.06 125 PHE A N 1
ATOM 999 C CA . PHE A 1 125 ? -11.637 -7.440 9.754 1.00 81.06 125 PHE A CA 1
ATOM 1000 C C . PHE A 1 125 ? -12.262 -6.096 9.354 1.00 81.06 125 PHE A C 1
ATOM 1002 O O . PHE A 1 125 ? -12.680 -5.322 10.215 1.00 81.06 125 PHE A O 1
ATOM 1009 N N . TYR A 1 126 ? -12.355 -5.833 8.048 1.00 78.12 126 TYR A N 1
ATOM 1010 C CA . TYR A 1 126 ? -13.029 -4.659 7.501 1.00 78.12 126 TYR A CA 1
ATOM 1011 C C . TYR A 1 126 ? -14.523 -4.665 7.830 1.00 78.12 126 TYR A C 1
ATOM 1013 O O . TYR A 1 126 ? -15.044 -3.670 8.326 1.00 78.12 126 TYR A O 1
ATOM 1021 N N . LEU A 1 127 ? -15.198 -5.799 7.609 1.00 77.38 127 LEU A N 1
ATOM 1022 C CA . LEU A 1 127 ? -16.628 -5.939 7.889 1.00 77.38 127 LEU A CA 1
ATOM 1023 C C . LEU A 1 127 ? -16.945 -5.765 9.377 1.00 77.38 127 LEU A C 1
ATOM 1025 O O . LEU A 1 127 ? -17.865 -5.021 9.702 1.00 77.38 127 LEU A O 1
ATOM 1029 N N . GLN A 1 128 ? -16.152 -6.369 10.268 1.00 76.38 128 GLN A N 1
ATOM 1030 C CA . GLN A 1 128 ? -16.335 -6.242 11.720 1.00 76.38 128 GLN A CA 1
ATOM 1031 C C . GLN A 1 128 ? -16.294 -4.783 12.180 1.00 76.38 128 GLN A C 1
ATOM 1033 O O . GLN A 1 128 ? -17.144 -4.343 12.952 1.00 76.38 128 GLN A O 1
ATOM 1038 N N . VAL A 1 129 ? -15.339 -3.998 11.678 1.00 72.19 129 VAL A N 1
ATOM 1039 C CA . VAL A 1 129 ? -15.249 -2.589 12.072 1.00 72.19 129 VAL A CA 1
ATOM 1040 C C . VAL A 1 129 ? -16.248 -1.705 11.362 1.00 72.19 129 VAL A C 1
ATOM 1042 O O . VAL A 1 129 ? -16.772 -0.785 11.982 1.00 72.19 129 VAL A O 1
ATOM 1045 N N . PHE A 1 130 ? -16.600 -2.007 10.118 1.00 71.38 130 PHE A N 1
ATOM 1046 C CA . PHE A 1 130 ? -17.678 -1.296 9.449 1.00 71.38 130 PHE A CA 1
ATOM 1047 C C . PHE A 1 130 ? -19.021 -1.477 10.179 1.00 71.38 130 PHE A C 1
ATOM 1049 O O . PHE A 1 130 ? -19.723 -0.494 10.407 1.00 71.38 130 PHE A O 1
ATOM 1056 N N . GLN A 1 131 ? -19.331 -2.693 10.643 1.00 72.06 131 GLN A N 1
ATOM 1057 C CA . GLN A 1 131 ? -20.507 -2.977 11.478 1.00 72.06 131 GLN A CA 1
ATOM 1058 C C . GLN A 1 131 ? -20.470 -2.211 12.805 1.00 72.06 131 GLN A C 1
ATOM 1060 O O . GLN A 1 131 ? -21.462 -1.599 13.201 1.00 72.06 131 GLN A O 1
ATOM 1065 N N . GLN A 1 132 ? -19.308 -2.179 13.460 1.00 66.69 132 GLN A N 1
ATOM 1066 C CA . GLN A 1 132 ? -19.122 -1.459 14.718 1.00 66.69 132 GLN A CA 1
ATOM 1067 C C . GLN A 1 132 ? -19.240 0.069 14.557 1.00 66.69 132 GLN A C 1
ATOM 1069 O O . GLN A 1 132 ? -19.707 0.745 15.470 1.00 66.69 132 GLN A O 1
ATOM 1074 N N . ILE A 1 133 ? -18.864 0.614 13.394 1.00 64.94 133 ILE A N 1
ATOM 1075 C CA . ILE A 1 133 ? -19.032 2.034 13.044 1.00 64.94 133 ILE A CA 1
ATOM 1076 C C . ILE A 1 133 ? -20.496 2.353 12.696 1.00 64.94 133 ILE A C 1
ATOM 1078 O O . ILE A 1 133 ? -20.984 3.416 13.070 1.00 64.94 133 ILE A O 1
ATOM 1082 N N . GLN A 1 134 ? -21.209 1.452 12.008 1.00 63.81 134 GLN A N 1
ATOM 1083 C CA . GLN A 1 134 ? -22.614 1.656 11.624 1.00 63.81 134 GLN A CA 1
ATOM 1084 C C . GLN A 1 134 ? -23.623 1.407 12.757 1.00 63.81 134 GLN A C 1
ATOM 1086 O O . GLN A 1 134 ? -24.774 1.817 12.634 1.00 63.81 134 GLN A O 1
ATOM 1091 N N . GLY A 1 135 ? -23.217 0.783 13.866 1.00 58.53 135 GLY A N 1
ATOM 1092 C CA . GLY A 1 135 ? -24.066 0.632 15.051 1.00 58.53 135 GLY A CA 1
ATOM 1093 C C . GLY A 1 135 ? -25.241 -0.336 14.881 1.00 58.53 135 GLY A C 1
ATOM 1094 O O . GLY A 1 135 ? -26.234 -0.200 15.594 1.00 58.53 135 GLY A O 1
ATOM 1095 N N . HIS A 1 136 ? -25.151 -1.304 13.964 1.00 47.66 136 HIS A N 1
ATOM 1096 C CA . HIS A 1 136 ? -26.162 -2.355 13.855 1.00 47.66 136 HIS A CA 1
ATOM 1097 C C . HIS A 1 136 ? -25.886 -3.446 14.903 1.00 47.66 136 HIS A C 1
ATOM 1099 O O . HIS A 1 136 ? -24.756 -3.943 14.956 1.00 47.66 136 HIS A O 1
ATOM 1105 N N . PRO A 1 137 ? -26.870 -3.836 15.736 1.00 43.47 137 PRO A N 1
ATOM 1106 C CA . PRO A 1 137 ? -26.713 -4.989 16.603 1.00 43.47 137 PRO A CA 1
ATOM 1107 C C . PRO A 1 137 ? -26.540 -6.216 15.709 1.00 43.47 137 PRO A C 1
ATOM 1109 O O . PRO A 1 137 ? -27.334 -6.442 14.792 1.00 43.47 137 PRO A O 1
ATOM 1112 N N . VAL A 1 138 ? -25.502 -7.009 15.969 1.00 45.69 138 VAL A N 1
ATOM 1113 C CA . VAL A 1 138 ? -25.584 -8.438 15.677 1.00 45.69 138 VAL A CA 1
ATOM 1114 C C . VAL A 1 138 ? -26.711 -8.923 16.575 1.00 45.69 138 VAL A C 1
ATOM 1116 O O . VAL A 1 138 ? -26.557 -8.994 17.790 1.00 45.69 138 VAL A O 1
ATOM 1119 N N . GLN A 1 139 ? -27.891 -9.058 15.983 1.00 40.66 139 GLN A N 1
ATOM 1120 C CA . GLN A 1 139 ? -29.058 -9.609 16.633 1.00 40.66 139 GLN A CA 1
ATOM 1121 C C . GLN A 1 139 ? -28.704 -11.055 16.977 1.00 40.66 139 GLN A C 1
ATOM 1123 O O . GLN A 1 139 ? -28.409 -11.850 16.086 1.00 40.66 139 GLN A O 1
ATOM 1128 N N . ASP A 1 140 ? -28.654 -11.340 18.276 1.00 44.91 140 ASP A N 1
ATOM 1129 C CA . ASP A 1 140 ? -28.761 -12.687 18.815 1.00 44.91 140 ASP A CA 1
ATOM 1130 C C . ASP A 1 140 ? -30.030 -13.331 18.233 1.00 44.91 140 ASP A C 1
ATOM 1132 O O . ASP A 1 140 ? -31.146 -13.050 18.665 1.00 44.91 140 ASP A O 1
ATOM 1136 N N . GLU A 1 141 ? -29.866 -14.180 17.227 1.00 40.78 141 GLU A N 1
ATOM 1137 C CA . GLU A 1 141 ? -30.806 -15.249 16.907 1.00 40.78 141 GLU A CA 1
ATOM 1138 C C . GLU A 1 141 ? -30.057 -16.546 17.226 1.00 40.78 141 GLU A C 1
ATOM 1140 O O . GLU A 1 141 ? -29.070 -16.865 16.576 1.00 40.78 141 GLU A O 1
ATOM 1145 N N . GLY A 1 142 ? -30.378 -17.348 18.230 1.00 46.88 142 GLY A N 1
ATOM 1146 C CA . GLY A 1 142 ? -31.429 -17.321 19.226 1.00 46.88 142 GLY A CA 1
ATOM 1147 C C . GLY A 1 142 ? -31.361 -18.696 19.876 1.00 46.88 142 GLY A C 1
ATOM 1148 O O . GLY A 1 142 ? -31.782 -19.673 19.270 1.00 46.88 142 GLY A O 1
ATOM 1149 N N . GLU A 1 143 ? -30.774 -18.808 21.065 1.00 43.72 143 GLU A N 1
ATOM 1150 C CA . GLU A 1 143 ? -30.771 -20.083 21.784 1.00 43.72 143 GLU A CA 1
ATOM 1151 C C . GLU A 1 143 ? -30.699 -19.857 23.294 1.00 43.72 143 GLU A C 1
ATOM 1153 O O . GLU A 1 143 ? -29.679 -20.069 23.945 1.00 43.72 143 GLU A O 1
ATOM 1158 N N . THR A 1 144 ? -31.802 -19.394 23.886 1.00 41.72 144 THR A N 1
ATOM 1159 C CA . THR A 1 144 ? -32.159 -19.844 25.238 1.00 41.72 144 THR A CA 1
ATOM 1160 C C . THR A 1 144 ? -33.644 -19.642 25.548 1.00 41.72 144 THR A C 1
ATOM 1162 O O . THR A 1 144 ? -34.150 -18.525 25.520 1.00 41.72 144 THR A O 1
ATOM 1165 N N . LYS A 1 145 ? -34.261 -20.754 25.972 1.00 41.69 145 LYS A N 1
ATOM 1166 C CA . LYS A 1 145 ? -35.494 -20.910 26.766 1.00 41.69 145 LYS A CA 1
ATOM 1167 C C . LYS A 1 145 ? -36.844 -20.852 26.046 1.00 41.69 145 LYS A C 1
ATOM 1169 O O . LYS A 1 145 ? -37.488 -19.813 25.966 1.00 41.69 145 LYS A O 1
ATOM 1174 N N . ALA A 1 146 ? -37.346 -22.045 25.732 1.00 39.56 146 ALA A N 1
ATOM 1175 C CA . ALA A 1 146 ? -38.723 -22.404 26.049 1.00 39.56 146 ALA A CA 1
ATOM 1176 C C . ALA A 1 146 ? -38.681 -23.506 27.126 1.00 39.56 146 ALA A C 1
ATOM 1178 O O . ALA A 1 146 ? -38.596 -24.685 26.803 1.00 39.56 146 ALA A O 1
ATOM 1179 N N . ASP A 1 147 ? -38.654 -23.092 28.397 1.00 44.16 147 ASP A N 1
ATOM 1180 C CA . ASP A 1 147 ? -39.195 -23.905 29.491 1.00 44.16 147 ASP A CA 1
ATOM 1181 C C . ASP A 1 147 ? -40.692 -23.582 29.556 1.00 44.16 147 ASP A C 1
ATOM 1183 O O . ASP A 1 147 ? -41.066 -22.416 29.730 1.00 44.16 147 ASP A O 1
ATOM 1187 N N . GLY A 1 148 ? -41.519 -24.609 29.391 1.00 41.09 148 GLY A N 1
ATOM 1188 C CA . GLY A 1 148 ? -42.964 -24.611 29.592 1.00 41.09 148 GLY A CA 1
ATOM 1189 C C . GLY A 1 148 ? -43.406 -26.025 29.908 1.00 41.09 148 GLY A C 1
ATOM 1190 O O . GLY A 1 148 ? -43.190 -26.890 29.032 1.00 41.09 148 GLY A O 1
#